Protein AF-A0A2M7K2M9-F1 (afdb_monomer)

Sequence (69 aa):
MFIKPSSKYNKLTKERYFIYKLCESYRRDWGTYHHIIINLSKLEELKDAEHKRQLALRIEDMLKNGKNS

Foldseek 3Di:
DAKDWDWDADPVVRDIDTWIFQWDWDDDDPDIDIDTDGTPGDPPVCPDPVSRVVVSVVVVCCVVPVPPD

pLDDT: mean 91.76, std 9.55, range [42.75, 97.06]

Nearest PDB structures (foldseek):
  4gsk-assembly1_Z  TM=3.542E-01  e=2.490E-01  Saccharomyces cerevisiae S288C
  4gsk-assembly1_Y  TM=3.513E-01  e=2.647E-01  Saccharomyces cerevisiae S288C
  8igd-assembly1_A  TM=3.884E-01  e=2.403E+00  Arabidopsis thaliana
  8s9i-assembly1_A  TM=2.973E-01  e=7.976E-01  Tequatrovirus
  7uic-assembly1_n  TM=2.384E-01  e=7.698E+00  Saccharomyces cerevisiae S288C

Mean predicted aligned error: 4.59 Å

Secondary structure (DSSP, 8-state):
-EEEEEEEE-TTT--EEEEEEEEEEEEETTEEEEEEEEEEE--TT--SHHHHHHHHHHHHHHHHH-S--

Structure (mmCIF, N/CA/C/O backbone):
data_AF-A0A2M7K2M9-F1
#
_entry.id   AF-A0A2M7K2M9-F1
#
loop_
_atom_site.group_PDB
_atom_site.id
_atom_site.type_symbol
_atom_site.label_atom_id
_atom_site.label_alt_id
_atom_site.label_comp_id
_atom_site.label_asym_id
_atom_site.label_entity_id
_atom_site.label_seq_id
_atom_site.pdbx_PDB_ins_code
_atom_site.Cartn_x
_atom_site.Cartn_y
_atom_site.Cartn_z
_atom_site.occupancy
_atom_site.B_iso_or_equiv
_atom_site.auth_seq_id
_atom_site.auth_comp_id
_atom_site.auth_asym_id
_atom_site.auth_atom_id
_atom_site.pdbx_PDB_model_num
ATOM 1 N N . MET A 1 1 ? 3.686 -4.074 -7.763 1.00 93.56 1 MET A N 1
ATOM 2 C CA . MET A 1 1 ? 2.887 -2.975 -7.155 1.00 93.56 1 MET A CA 1
ATOM 3 C C . MET A 1 1 ? 2.392 -3.413 -5.772 1.00 93.56 1 MET A C 1
ATOM 5 O O . MET A 1 1 ? 2.500 -4.590 -5.455 1.00 93.56 1 MET A O 1
ATOM 9 N N . PHE A 1 2 ? 1.895 -2.516 -4.913 1.00 95.25 2 PHE A N 1
ATOM 10 C CA . PHE A 1 2 ? 1.359 -2.889 -3.589 1.00 95.25 2 PHE A CA 1
ATOM 11 C C . PHE A 1 2 ? 0.282 -1.918 -3.093 1.00 95.25 2 PHE A C 1
ATOM 13 O O . PHE A 1 2 ? 0.259 -0.749 -3.475 1.00 95.25 2 PHE A O 1
ATOM 20 N N . ILE A 1 3 ? -0.599 -2.393 -2.208 1.00 96.19 3 ILE A N 1
ATOM 21 C CA . ILE A 1 3 ? -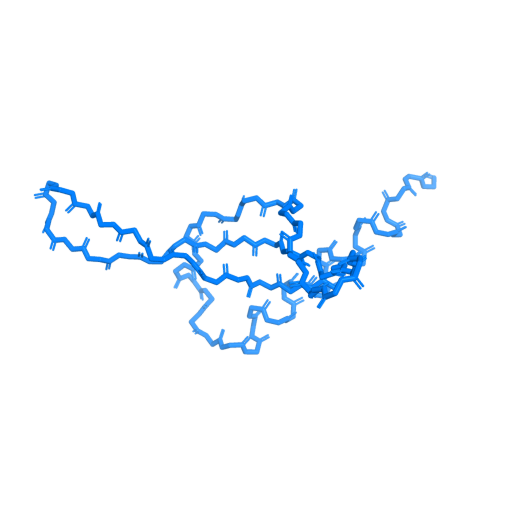1.608 -1.551 -1.561 1.00 96.19 3 ILE A CA 1
ATOM 22 C C . ILE A 1 3 ? -1.014 -0.878 -0.320 1.00 96.19 3 ILE A C 1
ATOM 24 O O . ILE A 1 3 ? -0.596 -1.543 0.626 1.00 96.19 3 ILE A O 1
ATOM 28 N N . LYS A 1 4 ? -1.019 0.456 -0.302 1.00 95.31 4 LYS A N 1
ATOM 29 C CA . LYS A 1 4 ? -0.567 1.278 0.825 1.00 95.31 4 LYS A CA 1
ATOM 30 C C . LYS A 1 4 ? -1.767 1.894 1.560 1.00 95.31 4 LYS A C 1
ATOM 32 O O . LYS A 1 4 ? -2.555 2.597 0.919 1.00 95.31 4 LYS A O 1
ATOM 37 N N . PRO A 1 5 ? -1.911 1.692 2.885 1.00 95.12 5 PRO A N 1
ATOM 38 C CA . PRO A 1 5 ? -2.910 2.402 3.673 1.00 95.12 5 PRO A CA 1
ATOM 39 C C . PRO A 1 5 ? -2.509 3.869 3.891 1.00 95.12 5 PRO A C 1
ATOM 41 O O . PRO A 1 5 ? -1.334 4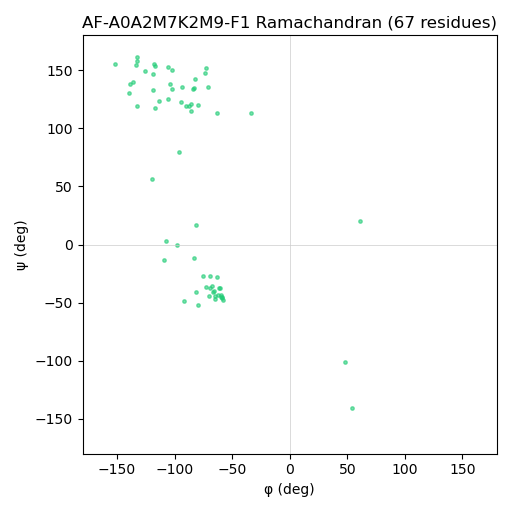.211 4.036 1.00 95.12 5 PRO A O 1
ATOM 44 N N . SER A 1 6 ? -3.503 4.747 3.964 1.00 94.12 6 SER A N 1
ATOM 45 C CA . SER A 1 6 ? -3.378 6.151 4.348 1.00 94.12 6 SER A CA 1
ATOM 46 C C . SER A 1 6 ? -4.468 6.463 5.365 1.00 94.12 6 SER A C 1
ATOM 48 O O . SER A 1 6 ? -5.656 6.315 5.077 1.00 94.12 6 SER A O 1
ATOM 50 N N . SER A 1 7 ? -4.065 6.863 6.572 1.00 94.25 7 SER A N 1
ATOM 51 C CA . SER A 1 7 ? -5.019 7.251 7.609 1.00 94.25 7 SER A CA 1
ATOM 52 C C . SER A 1 7 ? -5.675 8.579 7.245 1.00 94.25 7 SER A C 1
ATOM 54 O O . SER A 1 7 ? -5.013 9.531 6.820 1.00 94.25 7 SER A O 1
ATOM 56 N N . LYS A 1 8 ? -6.990 8.633 7.415 1.00 94.06 8 LYS A N 1
ATOM 57 C CA . LYS A 1 8 ? -7.816 9.823 7.278 1.00 94.06 8 LYS A CA 1
ATOM 58 C C . LYS A 1 8 ? -8.614 10.018 8.553 1.00 94.06 8 LYS A C 1
ATOM 60 O O . LYS A 1 8 ? -8.951 9.065 9.248 1.00 94.06 8 LYS A O 1
ATOM 65 N N . TYR A 1 9 ? -8.895 11.278 8.851 1.00 95.50 9 TYR A N 1
ATOM 66 C CA . TYR A 1 9 ? -9.685 11.675 10.003 1.00 95.50 9 TYR A CA 1
ATOM 67 C C . TYR A 1 9 ? -10.993 12.290 9.519 1.00 95.50 9 TYR A C 1
ATOM 69 O O . TYR A 1 9 ? -10.980 13.242 8.735 1.00 95.50 9 TYR A O 1
ATOM 77 N N . ASN A 1 10 ? -12.114 11.737 9.971 1.00 93.56 10 ASN A N 1
ATOM 78 C CA . ASN A 1 10 ? -13.427 12.309 9.744 1.00 93.56 10 ASN A CA 1
ATOM 79 C C . ASN A 1 10 ? -13.711 13.345 10.838 1.00 93.56 10 ASN A C 1
ATOM 81 O O . ASN A 1 10 ? -13.841 12.998 12.008 1.00 93.56 10 ASN A O 1
ATOM 85 N N . LYS A 1 11 ? -13.825 14.624 10.466 1.00 94.06 11 LYS A N 1
ATOM 86 C CA . LYS A 1 11 ? -14.105 15.700 11.430 1.00 94.06 11 LYS A CA 1
ATOM 87 C C . LYS A 1 11 ? -15.525 15.641 12.006 1.00 94.06 11 LYS A C 1
ATOM 89 O O . LYS A 1 11 ? -15.721 16.120 13.116 1.00 94.06 11 LYS A O 1
ATOM 94 N N . LEU A 1 12 ? -16.482 15.074 11.266 1.00 95.31 12 LEU A N 1
ATOM 95 C CA . LEU A 1 12 ? -17.889 14.989 11.667 1.00 95.31 12 LEU A CA 1
ATOM 96 C C . LEU A 1 12 ? -18.110 13.844 12.658 1.00 95.31 12 LEU A C 1
ATOM 98 O O . LEU A 1 12 ? -18.638 14.071 13.739 1.00 95.31 12 LEU A O 1
ATOM 102 N N . THR A 1 13 ? -17.654 12.633 12.321 1.00 93.69 13 THR A N 1
ATOM 103 C CA . THR A 1 13 ? -17.805 11.462 13.207 1.00 93.69 13 THR A CA 1
ATOM 104 C C . THR A 1 13 ? -16.711 11.373 14.272 1.00 93.69 13 THR A C 1
ATOM 106 O O . THR A 1 13 ? -16.836 10.602 15.212 1.00 93.69 13 THR A O 1
ATOM 109 N N . LYS A 1 14 ? -15.646 12.182 14.153 1.00 95.19 14 LYS A N 1
ATOM 110 C CA . LYS A 1 14 ? -14.431 12.149 14.991 1.00 95.19 14 LYS A CA 1
ATOM 111 C C . LYS A 1 14 ? -13.661 10.825 14.934 1.00 95.19 14 LYS A C 1
ATOM 113 O O . LYS A 1 14 ? -12.827 10.548 15.793 1.00 95.19 14 LYS A O 1
ATOM 118 N N . GLU A 1 15 ? -13.877 10.030 13.892 1.00 94.81 15 GLU A N 1
ATOM 119 C CA . GLU A 1 15 ? -13.241 8.723 13.731 1.00 94.81 15 GLU A CA 1
ATOM 120 C C . GLU A 1 15 ? -12.084 8.757 12.734 1.00 94.81 15 GLU A C 1
ATOM 122 O O . GLU A 1 15 ? -12.068 9.520 11.759 1.00 94.81 15 GLU A O 1
ATOM 127 N N . ARG A 1 16 ? -11.105 7.877 12.957 1.00 93.19 16 ARG A N 1
ATOM 128 C CA . ARG A 1 16 ? -10.049 7.597 11.983 1.00 93.19 16 ARG A CA 1
ATOM 129 C C . ARG A 1 16 ? -10.441 6.402 11.132 1.00 93.19 16 ARG A C 1
ATOM 131 O O . ARG A 1 16 ? -10.859 5.377 11.653 1.00 93.19 16 ARG A O 1
ATOM 138 N N . TYR A 1 17 ? -10.234 6.521 9.829 1.00 92.81 17 TYR A N 1
ATOM 139 C CA . TYR A 1 17 ? -10.428 5.433 8.879 1.00 92.81 17 TYR A CA 1
ATOM 140 C C . TYR A 1 17 ? -9.235 5.334 7.935 1.00 92.81 17 TYR A C 1
ATOM 142 O O . TYR A 1 17 ? -8.447 6.274 7.795 1.00 92.81 17 TYR A O 1
ATOM 150 N N . PHE A 1 18 ? -9.089 4.186 7.285 1.00 94.00 18 PHE A N 1
ATOM 151 C CA . PHE A 1 18 ? -8.058 3.983 6.278 1.00 94.00 18 PHE A CA 1
ATOM 152 C C . PHE A 1 18 ? -8.659 4.065 4.884 1.00 94.00 18 PHE A C 1
ATOM 154 O O . PHE A 1 18 ? -9.690 3.461 4.592 1.00 94.00 18 PHE A O 1
ATOM 161 N N . ILE A 1 19 ? -7.973 4.805 4.021 1.00 95.44 19 ILE A N 1
ATOM 162 C CA . ILE A 1 19 ? -8.113 4.665 2.577 1.00 95.44 19 ILE A CA 1
ATOM 163 C C . ILE A 1 19 ? -6.882 3.952 2.039 1.00 95.44 19 ILE A C 1
ATOM 165 O O . ILE A 1 19 ? -5.792 4.050 2.603 1.00 95.44 19 ILE A O 1
ATOM 169 N N . TYR A 1 20 ? -7.048 3.263 0.928 1.00 96.25 20 TYR A N 1
ATOM 170 C CA . TYR A 1 20 ? -6.039 2.423 0.322 1.00 96.25 20 TYR A CA 1
ATOM 171 C C . TYR A 1 20 ? -5.711 2.940 -1.073 1.00 96.25 20 TYR A C 1
ATOM 173 O O . TYR A 1 20 ? -6.553 3.508 -1.773 1.00 96.25 20 TYR A O 1
ATOM 181 N N . LYS A 1 21 ? -4.452 2.780 -1.468 1.00 96.44 21 LYS A N 1
ATOM 182 C CA . LYS A 1 21 ? -3.949 3.192 -2.779 1.00 96.44 21 LYS A CA 1
ATOM 183 C C . LYS A 1 21 ? -3.064 2.097 -3.338 1.00 96.44 21 LYS A C 1
ATOM 185 O O . LYS A 1 21 ? -2.275 1.534 -2.583 1.00 96.44 21 LYS A O 1
ATOM 190 N N . LEU A 1 22 ? -3.165 1.831 -4.634 1.00 96.81 22 LEU A N 1
ATOM 191 C CA . LEU A 1 22 ? -2.181 1.023 -5.337 1.00 96.81 22 LEU A CA 1
ATOM 192 C C . LEU A 1 22 ? -0.977 1.907 -5.657 1.00 96.81 22 LEU A C 1
ATOM 194 O O . LEU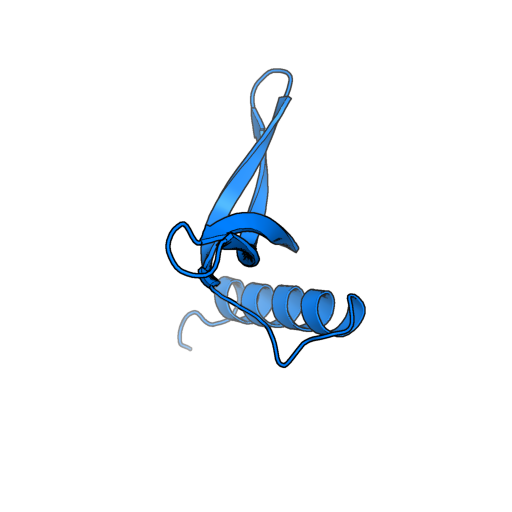 A 1 22 ? -1.103 2.923 -6.346 1.00 96.81 22 LEU A O 1
ATOM 198 N N . CYS A 1 23 ? 0.178 1.520 -5.135 1.00 97.06 23 CYS A N 1
ATOM 199 C CA . CYS A 1 23 ? 1.441 2.201 -5.339 1.00 97.06 23 CYS A CA 1
ATOM 200 C C . CYS A 1 23 ? 2.444 1.311 -6.073 1.00 97.06 23 CYS A C 1
ATOM 202 O O . CYS A 1 23 ? 2.441 0.083 -5.947 1.00 97.06 23 CYS A O 1
ATOM 204 N N . GLU A 1 24 ? 3.363 1.956 -6.774 1.00 95.25 24 GLU A N 1
ATOM 205 C CA . GLU A 1 24 ? 4.582 1.346 -7.285 1.00 95.25 24 GLU A CA 1
ATOM 206 C C . GLU A 1 24 ? 5.793 2.041 -6.676 1.00 95.25 24 GLU A C 1
ATOM 208 O O . GLU A 1 24 ? 5.846 3.270 -6.592 1.00 95.25 24 GLU A O 1
ATOM 213 N N . SER A 1 25 ? 6.749 1.245 -6.204 1.00 95.00 25 SER A N 1
ATOM 214 C CA . SER A 1 25 ? 8.012 1.767 -5.700 1.00 95.00 25 SER A CA 1
ATOM 215 C C . SER A 1 25 ? 8.961 2.020 -6.857 1.00 95.00 25 SER A C 1
ATOM 217 O O . SER A 1 25 ? 9.155 1.152 -7.702 1.00 95.00 25 SER A O 1
ATOM 219 N N . TYR A 1 26 ? 9.610 3.174 -6.842 1.00 95.06 26 TYR A N 1
ATOM 220 C CA . TYR A 1 26 ? 10.695 3.508 -7.750 1.00 95.06 26 TYR A CA 1
ATOM 221 C C . TYR A 1 26 ? 11.857 4.106 -6.962 1.00 95.06 26 TYR A C 1
ATOM 223 O O . TYR A 1 26 ? 11.696 4.593 -5.839 1.00 95.06 26 TYR A O 1
ATOM 231 N N . ARG A 1 27 ? 13.054 4.046 -7.541 1.00 95.75 27 ARG A N 1
ATOM 232 C CA . ARG A 1 27 ? 14.244 4.677 -6.970 1.00 95.75 27 ARG A CA 1
ATOM 233 C C . ARG A 1 27 ? 14.557 5.946 -7.738 1.00 95.75 27 ARG A C 1
ATOM 235 O O . ARG A 1 27 ? 14.473 5.964 -8.963 1.00 95.75 27 ARG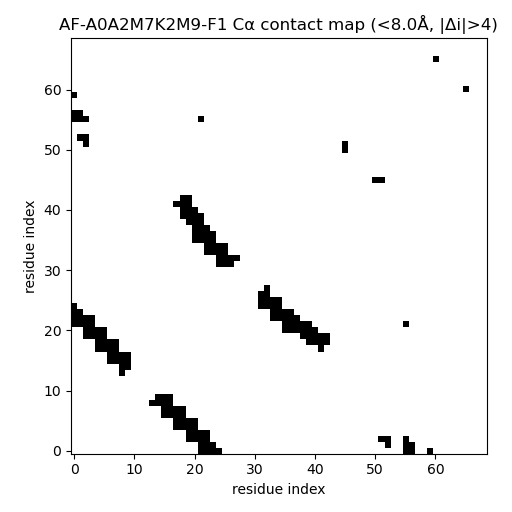 A O 1
ATOM 242 N N . ARG A 1 28 ? 14.914 6.996 -7.009 1.00 94.81 28 ARG A N 1
ATOM 243 C CA . ARG A 1 28 ? 15.442 8.236 -7.573 1.00 94.81 28 ARG A CA 1
ATOM 244 C C . ARG A 1 28 ? 16.567 8.720 -6.675 1.00 94.81 28 ARG A C 1
ATOM 246 O O . ARG A 1 28 ? 16.370 8.797 -5.464 1.00 94.81 28 ARG A O 1
ATOM 253 N N . ASP A 1 29 ? 17.708 9.032 -7.278 1.00 91.69 29 ASP A N 1
ATOM 254 C CA . ASP A 1 29 ? 18.920 9.497 -6.605 1.00 91.69 29 ASP A CA 1
ATOM 255 C C . ASP A 1 29 ? 19.270 8.612 -5.391 1.00 91.69 29 ASP A C 1
ATOM 257 O O . ASP A 1 29 ? 19.750 7.491 -5.549 1.00 91.69 29 ASP A O 1
ATOM 261 N N . TRP A 1 30 ? 18.942 9.084 -4.185 1.00 88.31 30 TRP A N 1
ATOM 262 C CA . TRP A 1 30 ? 19.307 8.487 -2.898 1.00 88.31 30 TRP A CA 1
ATOM 263 C C . TRP A 1 30 ? 18.142 7.809 -2.161 1.00 88.31 30 TRP A C 1
ATOM 265 O O . TRP A 1 30 ? 18.313 7.354 -1.031 1.00 88.31 30 TRP A O 1
ATOM 275 N N . GLY A 1 31 ? 16.943 7.760 -2.753 1.00 94.38 31 GLY A N 1
ATOM 276 C CA . GLY A 1 31 ? 15.721 7.370 -2.047 1.00 94.38 31 GLY A CA 1
ATOM 277 C C . GLY A 1 31 ? 14.840 6.364 -2.782 1.00 94.38 31 GLY A C 1
ATOM 278 O O . GLY A 1 31 ? 14.820 6.278 -4.012 1.00 94.38 31 GLY A O 1
ATOM 279 N N . THR A 1 32 ? 14.060 5.616 -1.996 1.00 95.25 32 THR A N 1
ATOM 280 C CA . THR A 1 32 ? 12.909 4.853 -2.498 1.00 95.25 32 THR A CA 1
ATOM 281 C C . THR A 1 32 ? 11.654 5.700 -2.336 1.00 95.25 32 THR A C 1
ATOM 283 O O . THR A 1 32 ? 11.313 6.118 -1.231 1.00 95.25 32 THR A O 1
ATOM 286 N N . TYR A 1 33 ? 10.963 5.938 -3.443 1.00 94.88 33 TYR A N 1
ATOM 287 C CA . TYR A 1 33 ? 9.747 6.735 -3.521 1.00 94.88 33 TYR A CA 1
ATOM 288 C C . TYR A 1 33 ? 8.596 5.866 -4.009 1.00 94.88 33 TYR A C 1
ATOM 290 O O . TYR A 1 33 ? 8.807 4.853 -4.672 1.00 94.88 33 TYR A O 1
ATOM 298 N N . HIS A 1 34 ? 7.366 6.251 -3.674 1.00 95.75 34 HIS A N 1
ATOM 299 C CA . HIS A 1 34 ? 6.172 5.512 -4.076 1.00 95.75 34 HIS A CA 1
ATOM 300 C C . HIS A 1 34 ? 5.305 6.388 -4.979 1.00 95.75 34 HIS A C 1
ATOM 302 O O . HIS A 1 34 ? 4.796 7.420 -4.537 1.00 95.75 34 HIS A O 1
ATOM 308 N N . HIS A 1 35 ? 5.110 5.958 -6.220 1.00 95.38 35 HIS A N 1
ATOM 309 C CA . HIS A 1 35 ? 4.171 6.562 -7.154 1.00 95.38 35 HIS A CA 1
ATOM 310 C C . HIS A 1 35 ? 2.774 5.982 -6.908 1.00 95.38 35 HIS A C 1
ATOM 312 O O . HIS A 1 35 ? 2.627 4.774 -6.725 1.00 95.38 35 HIS A O 1
ATOM 318 N N . ILE A 1 36 ? 1.744 6.829 -6.850 1.00 96.25 36 ILE A N 1
ATOM 319 C CA . ILE A 1 36 ? 0.353 6.380 -6.712 1.00 96.25 36 ILE A CA 1
ATOM 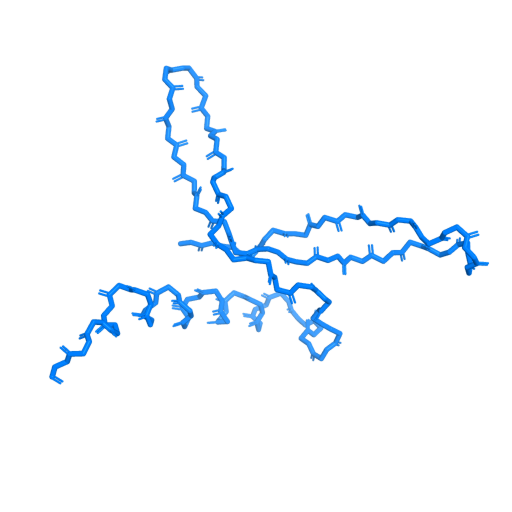320 C C . ILE A 1 36 ? -0.192 6.116 -8.111 1.00 96.25 36 ILE A C 1
ATOM 322 O O . ILE A 1 36 ? -0.286 7.043 -8.906 1.00 96.25 36 ILE A O 1
ATOM 326 N N . ILE A 1 37 ? -0.597 4.877 -8.375 1.00 95.62 37 ILE A N 1
ATOM 327 C CA . ILE A 1 37 ? -1.181 4.480 -9.659 1.00 95.62 37 ILE A CA 1
ATOM 328 C C . ILE A 1 37 ? -2.705 4.618 -9.605 1.00 95.62 37 ILE A C 1
ATOM 330 O O . ILE A 1 37 ? -3.304 5.219 -10.489 1.00 95.62 37 ILE A O 1
ATOM 334 N N . ILE A 1 38 ? -3.341 4.091 -8.549 1.00 95.25 38 ILE A N 1
ATOM 335 C CA . ILE A 1 38 ? -4.807 4.090 -8.388 1.00 95.25 38 ILE A CA 1
ATOM 336 C C . ILE A 1 38 ? -5.176 4.404 -6.935 1.00 95.25 38 ILE A C 1
ATOM 338 O O . ILE A 1 38 ? -4.574 3.873 -5.999 1.00 95.25 38 ILE A O 1
ATOM 342 N N . ASN A 1 39 ? -6.201 5.235 -6.725 1.00 95.38 39 ASN A N 1
ATOM 343 C CA . ASN A 1 39 ? -6.836 5.394 -5.414 1.00 95.38 39 ASN A CA 1
ATOM 344 C C . ASN A 1 39 ? -7.985 4.381 -5.288 1.00 95.38 39 ASN A C 1
ATOM 346 O O . ASN A 1 39 ? -8.927 4.431 -6.068 1.00 95.38 39 ASN A O 1
ATOM 350 N N . LEU A 1 40 ? -7.907 3.482 -4.304 1.00 94.06 40 LEU A N 1
ATOM 351 C CA . LEU A 1 40 ? -8.883 2.403 -4.080 1.00 94.06 40 LEU A CA 1
ATOM 352 C C . LEU A 1 40 ? -9.924 2.752 -3.006 1.00 94.06 40 LEU A C 1
ATOM 354 O O . LEU A 1 40 ? -10.800 1.947 -2.713 1.00 94.06 40 LEU A O 1
ATOM 358 N N . SER A 1 41 ? -9.832 3.941 -2.402 1.00 93.19 41 SER A N 1
ATOM 359 C CA . SER A 1 41 ? -10.716 4.379 -1.314 1.00 93.19 41 SER A CA 1
ATOM 360 C C . SER A 1 41 ? -10.738 3.364 -0.162 1.00 93.19 41 SER A C 1
ATOM 362 O O . SER A 1 41 ? -9.679 2.873 0.233 1.00 93.19 41 SER A O 1
ATOM 364 N N . LYS A 1 42 ? -11.887 3.102 0.461 1.00 93.38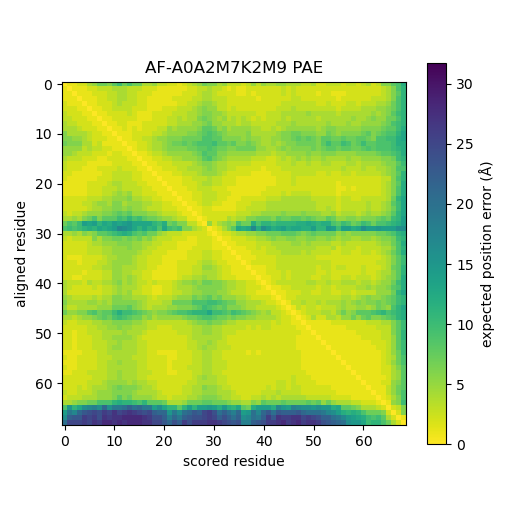 42 LYS A N 1
ATOM 365 C CA . LYS A 1 42 ? -11.978 2.135 1.555 1.00 93.38 42 LYS A CA 1
ATOM 366 C C . LYS A 1 42 ? -12.085 0.711 1.004 1.00 93.38 42 LYS A C 1
ATOM 368 O O . LYS A 1 42 ? -12.784 0.485 0.027 1.00 93.38 42 LYS A O 1
ATOM 373 N N . LEU A 1 43 ? -11.447 -0.242 1.679 1.00 93.50 43 LEU A N 1
ATOM 374 C CA . LEU A 1 43 ? -11.522 -1.674 1.368 1.00 93.50 43 LEU A CA 1
ATOM 375 C C . LEU A 1 43 ? -12.093 -2.434 2.575 1.00 93.50 43 LEU A C 1
ATOM 377 O O . LEU A 1 43 ? -11.431 -3.307 3.129 1.00 93.50 43 LEU A O 1
ATOM 381 N N . GLU A 1 44 ? -13.286 -2.039 3.034 1.00 89.75 44 GLU A N 1
ATOM 382 C CA . GLU A 1 44 ? -13.903 -2.569 4.268 1.00 89.75 44 GLU A CA 1
ATOM 383 C C . GLU A 1 44 ? -14.214 -4.077 4.175 1.00 89.75 44 GLU A C 1
ATOM 385 O O . GLU A 1 44 ? -14.152 -4.788 5.179 1.00 89.75 44 GLU A O 1
ATOM 390 N N . GLU A 1 45 ? -14.458 -4.582 2.963 1.00 89.75 45 GLU A N 1
ATOM 391 C CA . GLU A 1 45 ? -14.727 -6.000 2.683 1.00 89.75 45 GLU A CA 1
ATOM 392 C C . GLU A 1 45 ? -13.459 -6.870 2.729 1.00 89.75 45 GLU A C 1
ATOM 394 O O . GLU A 1 45 ? -13.509 -8.050 3.077 1.00 89.75 45 GLU A O 1
ATOM 399 N N . LEU A 1 46 ? -12.290 -6.286 2.449 1.00 90.88 46 LEU A N 1
ATOM 400 C CA . LEU A 1 46 ? -11.013 -6.998 2.441 1.00 90.88 46 LEU A CA 1
ATOM 401 C C . LEU A 1 46 ? -10.322 -6.814 3.789 1.00 90.88 46 LEU A C 1
ATOM 403 O O . LEU A 1 46 ? -9.430 -5.982 3.941 1.00 90.88 46 LEU A O 1
ATOM 407 N N . LYS A 1 47 ? -10.740 -7.584 4.796 1.00 83.19 47 LYS A N 1
ATOM 408 C CA . LYS A 1 47 ? -10.204 -7.461 6.165 1.00 83.19 47 LYS A CA 1
ATOM 409 C C . LYS A 1 47 ? -8.761 -7.950 6.274 1.00 83.19 47 LYS A C 1
ATOM 411 O O . LYS A 1 47 ? -7.921 -7.243 6.830 1.00 83.19 47 LYS A O 1
ATOM 416 N N . ASP A 1 48 ? -8.457 -9.087 5.661 1.00 91.06 48 ASP A N 1
ATOM 417 C CA . ASP A 1 48 ? -7.130 -9.700 5.714 1.00 91.06 48 ASP A CA 1
ATOM 418 C C . ASP A 1 48 ? -6.084 -8.935 4.877 1.00 91.06 48 A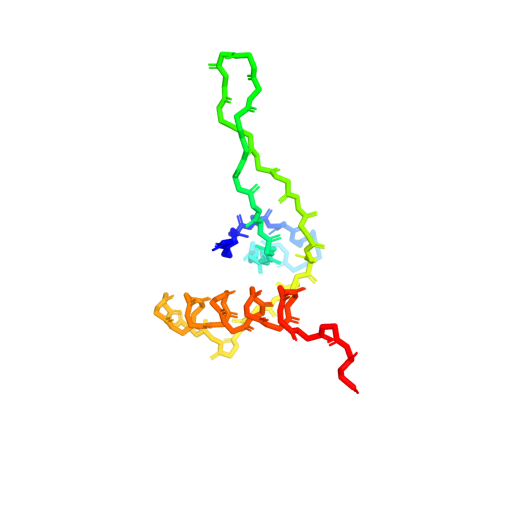SP A C 1
ATOM 420 O O . ASP A 1 48 ? -6.404 -8.235 3.908 1.00 91.06 48 ASP A O 1
ATOM 424 N N . ALA A 1 49 ? -4.821 -9.023 5.285 1.00 90.38 49 ALA A N 1
ATOM 425 C CA . ALA A 1 49 ? -3.684 -8.498 4.547 1.00 90.38 49 ALA A CA 1
ATOM 426 C C . ALA A 1 49 ? -3.429 -9.306 3.267 1.00 90.38 49 ALA A C 1
ATOM 428 O O . ALA A 1 49 ? -3.133 -8.701 2.234 1.00 90.38 49 ALA A O 1
ATOM 429 N N . GLU A 1 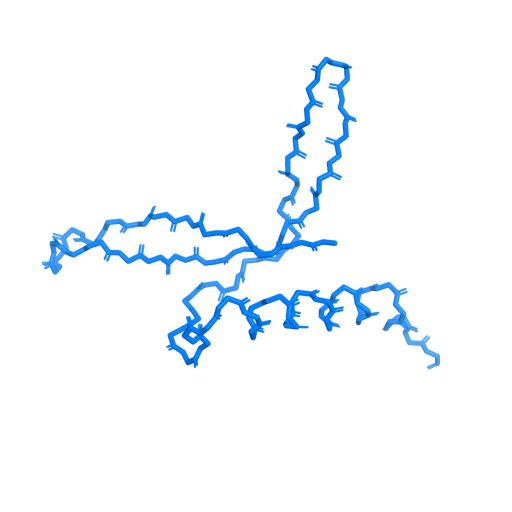50 ? -3.612 -10.633 3.299 1.00 94.19 50 GLU A N 1
ATOM 430 C CA . GLU A 1 50 ? -3.370 -11.470 2.118 1.00 94.19 50 GLU A CA 1
ATOM 431 C C . GLU A 1 50 ? -4.367 -11.164 0.999 1.00 94.19 50 GLU A C 1
ATOM 433 O O . GLU A 1 50 ? -3.964 -10.981 -0.147 1.00 94.19 50 GLU A O 1
ATOM 438 N N . HIS A 1 51 ? -5.647 -10.956 1.319 1.00 94.94 51 HIS A N 1
ATOM 439 C CA . HIS A 1 51 ? -6.634 -10.540 0.316 1.00 94.94 51 HIS A CA 1
ATOM 440 C C . HIS A 1 51 ? -6.288 -9.193 -0.342 1.00 94.94 51 HIS A C 1
ATOM 442 O O . HIS A 1 51 ? -6.451 -9.024 -1.551 1.00 94.94 51 HIS A O 1
ATOM 448 N N . LYS A 1 52 ? -5.750 -8.226 0.417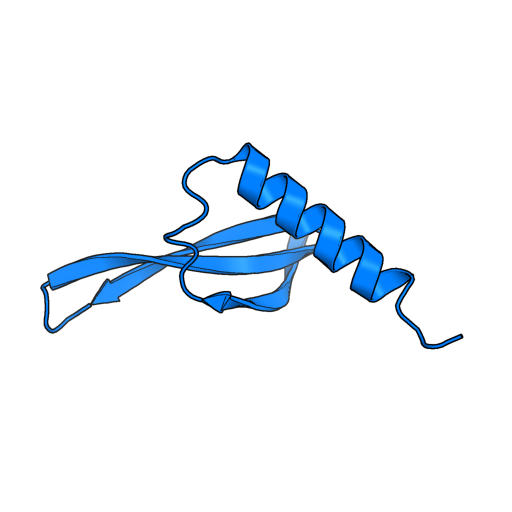 1.00 94.19 52 LYS A N 1
ATOM 449 C CA . LYS A 1 52 ? -5.266 -6.959 -0.164 1.00 94.19 52 LYS A CA 1
ATOM 450 C C . LYS A 1 52 ? -4.037 -7.183 -1.050 1.00 94.19 52 LYS A C 1
ATOM 452 O O . LYS A 1 52 ? -3.897 -6.518 -2.076 1.00 94.19 52 LYS A O 1
ATOM 457 N N . ARG A 1 53 ? -3.157 -8.121 -0.690 1.00 94.50 53 ARG A N 1
ATOM 458 C CA . ARG A 1 53 ? -2.001 -8.504 -1.513 1.00 94.50 53 ARG A CA 1
ATOM 459 C C . ARG A 1 53 ? -2.448 -9.133 -2.832 1.00 94.50 53 ARG A C 1
ATOM 461 O O . ARG A 1 53 ? -1.978 -8.712 -3.885 1.00 94.50 53 ARG A O 1
ATOM 468 N N . GLN A 1 54 ? -3.392 -10.069 -2.784 1.00 96.06 54 GLN A N 1
ATOM 469 C CA . GLN A 1 54 ? -3.980 -10.705 -3.965 1.00 96.06 54 GLN A CA 1
ATOM 470 C C . GLN A 1 54 ? -4.658 -9.683 -4.882 1.00 96.06 54 GLN A C 1
ATOM 472 O O . GLN A 1 54 ? -4.428 -9.704 -6.090 1.00 96.06 54 GLN A O 1
ATOM 477 N N . LEU A 1 55 ? -5.412 -8.732 -4.316 1.00 95.25 55 LEU A N 1
ATOM 478 C CA . LEU A 1 55 ? -5.987 -7.626 -5.083 1.00 95.25 55 LEU A CA 1
ATOM 479 C C . LEU A 1 55 ? -4.895 -6.804 -5.786 1.00 95.25 55 LEU A C 1
ATOM 481 O O . LEU A 1 55 ? -5.024 -6.501 -6.969 1.00 95.25 55 LEU A O 1
ATOM 485 N N . ALA A 1 56 ? -3.809 -6.465 -5.084 1.00 95.56 56 ALA A N 1
ATOM 486 C CA . ALA A 1 56 ? -2.701 -5.711 -5.666 1.00 95.56 56 ALA A CA 1
ATOM 487 C C . ALA A 1 56 ? -2.066 -6.444 -6.858 1.00 95.56 56 ALA A C 1
ATOM 489 O O . ALA A 1 56 ? -1.850 -5.828 -7.900 1.00 95.56 56 ALA A O 1
ATOM 490 N N . LEU A 1 57 ? -1.813 -7.750 -6.711 1.00 95.62 57 LEU A N 1
ATOM 491 C CA . LEU A 1 57 ? -1.261 -8.602 -7.768 1.00 95.62 57 LEU A CA 1
ATOM 492 C C . LEU A 1 57 ? -2.203 -8.689 -8.970 1.00 95.62 57 LEU A C 1
ATOM 494 O O . LEU A 1 57 ? -1.760 -8.572 -10.109 1.00 95.62 57 LEU A O 1
ATOM 498 N N . ARG A 1 58 ? -3.508 -8.848 -8.723 1.00 95.19 58 ARG A N 1
ATOM 499 C CA . ARG A 1 58 ? -4.503 -8.930 -9.792 1.00 95.19 58 ARG A CA 1
ATOM 500 C C . ARG A 1 58 ? -4.606 -7.626 -10.578 1.00 95.19 58 ARG A C 1
ATOM 502 O O . ARG A 1 58 ? -4.639 -7.667 -11.802 1.00 95.19 58 ARG A O 1
ATOM 509 N N . ILE A 1 59 ? -4.636 -6.479 -9.897 1.00 94.75 59 ILE A N 1
ATOM 510 C CA . ILE A 1 59 ? -4.674 -5.178 -10.578 1.00 94.75 59 ILE A CA 1
ATOM 511 C C . ILE A 1 59 ? -3.371 -4.941 -11.352 1.00 94.75 59 ILE A C 1
ATOM 513 O O . ILE A 1 59 ? -3.411 -4.449 -12.473 1.00 94.75 59 ILE A O 1
ATOM 517 N N . GLU A 1 60 ? -2.218 -5.309 -10.790 1.00 94.19 60 GLU A N 1
ATOM 518 C CA . GLU A 1 60 ? -0.931 -5.216 -11.484 1.00 94.19 60 GLU A CA 1
ATOM 519 C C . GLU A 1 60 ? -0.904 -6.039 -12.776 1.00 94.19 60 GLU A C 1
ATOM 521 O O . GLU A 1 60 ? -0.484 -5.527 -13.813 1.00 94.19 60 GLU A O 1
ATOM 526 N N . ASP A 1 61 ? -1.383 -7.282 -12.724 1.00 94.31 61 ASP A N 1
ATOM 527 C CA . ASP A 1 61 ? -1.536 -8.146 -13.894 1.00 94.31 61 ASP A CA 1
ATOM 528 C C . ASP A 1 61 ? -2.451 -7.502 -14.947 1.00 94.31 61 ASP A C 1
ATOM 530 O O . ASP A 1 61 ? -2.067 -7.373 -16.107 1.00 94.31 61 ASP A O 1
ATOM 534 N N . MET A 1 62 ? -3.610 -6.980 -14.537 1.00 93.31 62 MET A N 1
ATOM 535 C CA . MET A 1 62 ? -4.522 -6.269 -15.439 1.00 93.31 62 MET A CA 1
ATOM 536 C C . MET A 1 62 ? -3.893 -5.015 -16.061 1.00 93.31 62 MET A C 1
ATOM 538 O O . MET A 1 62 ? -4.134 -4.728 -17.226 1.00 93.31 62 MET A O 1
ATOM 542 N N . LEU A 1 63 ? -3.078 -4.260 -15.323 1.00 91.25 63 LEU A N 1
ATOM 543 C CA . LEU A 1 63 ? -2.429 -3.057 -15.852 1.00 91.25 63 LEU A CA 1
ATOM 544 C C . LEU A 1 63 ? -1.299 -3.382 -16.835 1.00 91.25 63 LEU A C 1
ATOM 546 O O . LEU A 1 63 ? -1.101 -2.649 -17.803 1.00 91.25 63 LEU A O 1
ATOM 550 N N . LYS A 1 64 ? -0.547 -4.459 -16.586 1.00 90.12 64 LYS A N 1
ATOM 551 C CA . LYS A 1 64 ? 0.585 -4.864 -17.432 1.00 90.12 64 LYS A CA 1
ATOM 552 C C . LYS A 1 64 ? 0.140 -5.635 -18.671 1.00 90.12 64 LYS A C 1
ATOM 554 O O . LYS A 1 64 ? 0.665 -5.390 -19.753 1.00 90.12 64 LYS A O 1
ATOM 559 N N . ASN A 1 65 ? -0.834 -6.527 -18.504 1.00 89.56 65 ASN A N 1
ATOM 560 C CA . ASN A 1 65 ? -1.249 -7.494 -19.518 1.00 89.56 65 ASN A CA 1
ATOM 561 C C . ASN A 1 65 ? -2.630 -7.188 -20.114 1.00 89.56 65 ASN A C 1
ATOM 563 O O . ASN A 1 65 ? -2.974 -7.729 -21.155 1.00 89.56 65 ASN A O 1
ATOM 567 N N . GLY A 1 66 ? -3.419 -6.300 -19.503 1.00 71.12 66 GLY A N 1
ATOM 568 C CA . GLY A 1 66 ? -4.750 -5.912 -19.985 1.00 71.12 66 GLY A CA 1
ATOM 569 C C . GLY A 1 66 ? -4.752 -4.865 -21.100 1.00 71.12 66 GLY A C 1
ATOM 570 O O . GLY A 1 66 ? -5.793 -4.264 -21.355 1.00 71.12 66 GLY A O 1
ATOM 571 N N . LYS A 1 67 ? -3.621 -4.625 -21.781 1.00 58.59 67 LYS A N 1
ATOM 572 C CA . LYS A 1 67 ? -3.670 -3.963 -23.092 1.00 58.59 67 LYS A CA 1
ATOM 573 C C . LYS A 1 67 ? -4.441 -4.888 -24.032 1.00 58.59 67 LYS A C 1
ATOM 575 O O . LYS A 1 67 ? -3.959 -5.977 -24.320 1.00 58.59 67 LYS A O 1
ATOM 580 N N . ASN A 1 68 ? -5.625 -4.437 -24.451 1.00 50.66 68 ASN A N 1
ATOM 581 C CA . ASN A 1 68 ? -6.509 -5.095 -25.414 1.00 50.66 68 ASN A CA 1
ATOM 582 C C . ASN A 1 68 ? -5.715 -5.861 -26.483 1.00 50.66 68 ASN A C 1
ATOM 584 O O . ASN A 1 68 ? -4.995 -5.245 -27.273 1.00 50.66 68 ASN A O 1
ATOM 588 N N . SER A 1 69 ? -5.844 -7.190 -26.460 1.00 42.75 69 SER A N 1
ATOM 589 C CA . SER A 1 69 ? -5.670 -8.025 -27.653 1.00 42.75 69 SER A CA 1
ATOM 590 C C . SER A 1 69 ? -6.845 -7.813 -28.599 1.00 42.75 69 SER A C 1
ATOM 592 O O . SER A 1 69 ? -7.945 -7.495 -28.086 1.00 42.75 69 SER A O 1
#

Solvent-accessible surface area (backbone atoms only — not comparable to full-atom values): 4215 Å² total; per-residue (Å²): 104,40,68,46,78,43,84,44,73,41,84,86,82,70,43,77,48,62,33,34,26,36,28,39,82,46,76,55,100,92,45,81,45,73,47,79,78,44,81,60,45,64,60,83,86,52,77,52,68,64,56,45,50,53,50,26,52,51,51,45,49,45,70,73,65,57,65,82,128

Radius of gyration: 14.43 Å; Cα contacts (8 Å, |Δi|>4): 92; chains: 1; bounding box: 37×27×43 Å